Protein AF-A0AAU8P0W8-F1 (afdb_monomer_lite)

Organism: Edwardsiella piscicida (NCBI:txid1263550)

Secondary structure (DSSP, 8-state):
-PPP----EEEEE-SSEEEEESSSEEEEEGGG------SS------------------------------------

InterPro domains:
  IPR005001 RNA-binding protein Hfq [PF17209] (1-43)
  IPR005001 RNA-binding protein Hfq [PTHR34772] (1-50)
  IPR010920 LSM domain superfamily [SSF50182] (1-43)
  IPR047575 Sm domain [PS52002] (1-42)

Foldseek 3Di:
DDDDDDDADFPDDDPFWTFGDDPHTDIDGPVNDDDDDDPDDDDDCPPPPDDDDDDDDDDDDDDDDDDDDDDDDDDD

Radius of gyration: 31.01 Å; chains: 1; bounding box: 76×47×70 Å

Sequence (76 aa):
MNGIKLQGQIESFDQFVILLKNTVSQMVYKHAISTVVPSRPVSHHSGNAGTGSAGSSYHHGGQAASQPTQGSDDAE

pLDDT: mean 78.6, std 20.84, range [41.91, 98.75]

Structure (mmCIF, N/CA/C/O backbone):
data_AF-A0AAU8P0W8-F1
#
_entry.id   AF-A0AAU8P0W8-F1
#
loop_
_atom_site.group_PDB
_atom_site.id
_atom_site.type_symbol
_atom_site.label_atom_id
_atom_site.label_alt_id
_atom_site.label_comp_id
_atom_site.label_asym_id
_atom_site.label_entity_id
_atom_site.label_seq_id
_atom_site.pdbx_PDB_ins_code
_atom_site.Cartn_x
_atom_site.Cartn_y
_atom_site.Cartn_z
_atom_site.occupancy
_atom_site.B_iso_or_equiv
_atom_site.auth_seq_id
_atom_site.auth_comp_id
_atom_site.auth_asym_id
_atom_site.auth_atom_id
_atom_site.pdbx_PDB_model_num
ATOM 1 N N . MET A 1 1 ? 14.813 -16.640 -3.630 1.00 47.50 1 MET A N 1
ATOM 2 C CA . MET A 1 1 ? 14.117 -15.935 -2.532 1.00 47.50 1 MET A CA 1
ATOM 3 C C . MET A 1 1 ? 12.640 -16.262 -2.662 1.00 47.50 1 MET A C 1
ATOM 5 O O . MET A 1 1 ? 12.103 -16.076 -3.746 1.00 47.50 1 MET A O 1
ATOM 9 N N . ASN A 1 2 ? 12.007 -16.800 -1.621 1.00 61.28 2 ASN A N 1
ATOM 10 C CA . ASN A 1 2 ? 10.578 -17.111 -1.665 1.00 61.28 2 ASN A CA 1
ATOM 11 C C . ASN A 1 2 ? 9.803 -15.834 -1.317 1.00 61.28 2 ASN A C 1
ATOM 13 O O . ASN A 1 2 ? 10.032 -15.253 -0.259 1.00 61.28 2 ASN A O 1
ATOM 17 N N . GLY A 1 3 ? 8.955 -15.358 -2.228 1.00 84.75 3 GLY A N 1
ATOM 18 C CA . GLY A 1 3 ? 8.160 -14.149 -2.016 1.00 84.75 3 GLY A CA 1
ATOM 19 C C . GLY A 1 3 ? 6.927 -14.419 -1.154 1.00 84.75 3 GLY A C 1
ATOM 20 O O . GLY A 1 3 ? 6.286 -15.458 -1.294 1.00 84.75 3 GLY A O 1
ATOM 21 N N . ILE A 1 4 ? 6.573 -13.467 -0.289 1.00 95.06 4 ILE A N 1
ATOM 22 C CA . ILE A 1 4 ? 5.286 -13.438 0.419 1.00 95.06 4 ILE A CA 1
ATOM 23 C C . ILE A 1 4 ? 4.344 -12.530 -0.372 1.00 95.06 4 ILE A C 1
ATOM 25 O O . ILE A 1 4 ? 4.725 -11.426 -0.761 1.00 95.06 4 ILE A O 1
ATOM 29 N N . LYS A 1 5 ? 3.106 -12.974 -0.607 1.00 94.94 5 LYS A N 1
ATOM 30 C CA . LYS A 1 5 ? 2.076 -12.127 -1.215 1.00 94.94 5 LYS A CA 1
ATOM 31 C C . LYS A 1 5 ? 1.327 -11.374 -0.125 1.00 94.94 5 LYS A C 1
ATOM 33 O O . LYS A 1 5 ? 0.607 -11.978 0.664 1.00 94.94 5 LYS A O 1
ATOM 38 N N . LEU A 1 6 ? 1.459 -10.053 -0.123 1.00 96.94 6 LEU A N 1
ATOM 39 C CA . LEU A 1 6 ? 0.621 -9.176 0.686 1.00 96.94 6 LEU A CA 1
ATOM 40 C C . LEU A 1 6 ? -0.620 -8.774 -0.118 1.00 96.94 6 LEU A C 1
ATOM 42 O O . LEU A 1 6 ? -0.546 -8.548 -1.327 1.00 96.94 6 LEU A O 1
ATOM 46 N N . GLN A 1 7 ? -1.768 -8.702 0.550 1.00 97.44 7 GLN A N 1
ATOM 47 C CA . GLN A 1 7 ? -3.030 -8.254 -0.035 1.00 97.44 7 GLN A CA 1
ATOM 48 C C . GLN A 1 7 ? -3.654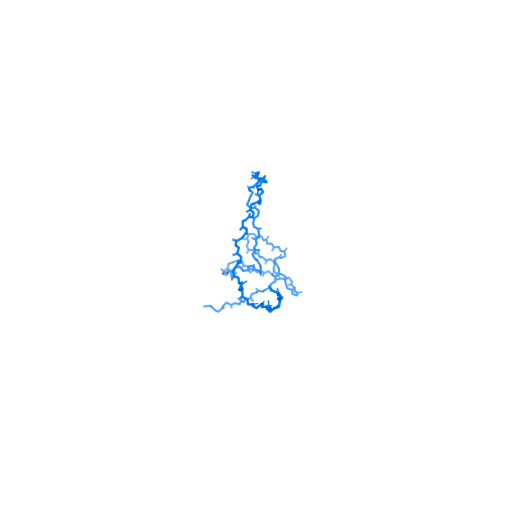 -7.190 0.860 1.00 97.44 7 GLN A C 1
ATOM 50 O O . GLN A 1 7 ? -3.577 -7.276 2.084 1.00 97.44 7 GLN A O 1
ATOM 55 N N . GLY A 1 8 ? -4.262 -6.187 0.238 1.00 97.56 8 GLY A N 1
ATOM 56 C CA . GLY A 1 8 ? -4.890 -5.072 0.928 1.00 97.56 8 GLY A CA 1
ATOM 57 C C . GLY A 1 8 ? -5.139 -3.905 -0.017 1.00 97.56 8 GLY A C 1
ATOM 58 O O . GLY A 1 8 ? -4.881 -3.996 -1.220 1.00 97.56 8 GLY A O 1
ATOM 59 N N . GLN A 1 9 ? -5.633 -2.809 0.541 1.00 98.31 9 GLN A N 1
ATOM 60 C CA . GLN A 1 9 ? -5.770 -1.529 -0.145 1.00 98.31 9 GLN A CA 1
ATOM 61 C C . GLN A 1 9 ? -4.622 -0.605 0.255 1.00 98.31 9 GLN A C 1
ATOM 63 O O . GLN A 1 9 ? -4.174 -0.624 1.401 1.00 98.31 9 GLN A O 1
ATOM 68 N N . ILE A 1 10 ? -4.142 0.201 -0.688 1.00 98.19 10 ILE A N 1
ATOM 69 C CA . ILE A 1 10 ? -3.175 1.256 -0.381 1.00 98.19 10 ILE A CA 1
ATOM 70 C C . ILE A 1 10 ? -3.927 2.351 0.375 1.00 98.19 10 ILE A C 1
ATOM 72 O O . ILE A 1 10 ? -4.823 2.976 -0.184 1.00 98.19 10 ILE A O 1
ATOM 76 N N . GLU A 1 11 ? -3.576 2.553 1.641 1.00 98.56 11 GLU A N 1
ATOM 77 C CA . GLU A 1 11 ? -4.137 3.615 2.479 1.00 98.56 11 GLU A CA 1
ATOM 78 C C . GLU A 1 11 ? -3.402 4.939 2.240 1.00 98.56 11 GLU A C 1
ATOM 80 O O . GLU A 1 11 ? -4.032 5.980 2.076 1.00 98.56 11 GLU A O 1
ATOM 85 N N . SER A 1 12 ? -2.070 4.894 2.153 1.00 98.62 12 SER A N 1
ATOM 86 C CA . SER A 1 12 ? -1.221 6.028 1.779 1.00 98.62 12 SER A CA 1
ATOM 87 C C . SER A 1 12 ? 0.142 5.552 1.266 1.00 98.62 12 SER A C 1
ATOM 89 O O . SER A 1 12 ? 0.483 4.368 1.349 1.00 98.62 12 SER A O 1
ATOM 91 N N . PHE A 1 13 ? 0.934 6.466 0.708 1.00 98.75 13 PHE A N 1
ATOM 92 C CA . PHE A 1 13 ? 2.308 6.196 0.294 1.00 98.75 13 PHE A CA 1
ATOM 93 C C . PHE A 1 13 ? 3.149 7.470 0.356 1.00 98.75 13 PHE A C 1
ATOM 95 O O . PHE A 1 13 ? 2.629 8.574 0.199 1.00 98.75 13 PHE A O 1
ATOM 102 N N . ASP A 1 14 ? 4.456 7.302 0.526 1.00 98.50 14 ASP A N 1
ATOM 103 C CA . ASP A 1 14 ? 5.445 8.357 0.305 1.00 98.50 14 ASP A CA 1
ATOM 104 C C . ASP A 1 14 ? 6.507 7.885 -0.706 1.00 98.50 14 ASP A C 1
ATOM 106 O O . ASP A 1 14 ? 6.266 6.965 -1.495 1.00 98.50 14 ASP A O 1
ATOM 110 N N . GLN A 1 15 ? 7.680 8.521 -0.736 1.00 98.56 15 GLN A N 1
ATOM 111 C CA . GLN A 1 15 ? 8.779 8.138 -1.620 1.00 98.56 15 GLN A CA 1
ATOM 112 C C . GLN A 1 15 ? 9.293 6.706 -1.365 1.00 98.56 15 GLN A C 1
ATOM 114 O O . GLN A 1 15 ? 9.586 6.000 -2.334 1.00 98.56 15 GLN A O 1
ATO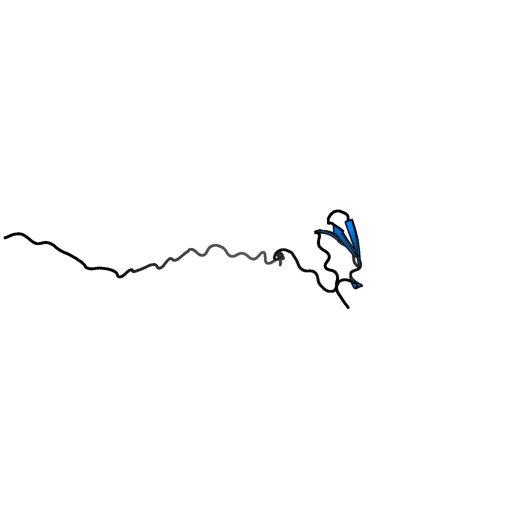M 119 N N . PHE A 1 16 ? 9.330 6.232 -0.117 1.00 98.44 16 PHE A N 1
ATOM 120 C CA . PHE A 1 16 ? 10.032 5.012 0.305 1.00 98.44 16 PHE A CA 1
ATOM 121 C C . PHE A 1 16 ? 9.116 3.894 0.814 1.00 98.44 16 PHE A C 1
ATOM 123 O O . PHE A 1 16 ? 9.480 2.716 0.710 1.00 98.44 16 PHE A O 1
ATOM 130 N N . VAL A 1 17 ? 7.940 4.237 1.340 1.00 98.62 17 VAL A N 1
ATOM 131 C CA . VAL A 1 17 ? 7.019 3.297 1.985 1.00 98.62 17 VAL A CA 1
ATOM 132 C C . VAL A 1 17 ? 5.597 3.392 1.438 1.00 98.62 17 VAL A C 1
ATOM 134 O O . VAL A 1 17 ? 5.199 4.367 0.796 1.00 98.62 17 VAL A O 1
ATOM 137 N N . ILE A 1 18 ? 4.832 2.330 1.680 1.00 98.75 18 ILE A N 1
ATOM 138 C CA . ILE A 1 18 ? 3.398 2.220 1.407 1.00 98.75 18 ILE A CA 1
ATOM 139 C C . ILE A 1 18 ? 2.717 1.766 2.700 1.00 98.75 18 ILE A C 1
ATOM 141 O O . ILE A 1 18 ? 3.155 0.784 3.301 1.00 98.75 18 ILE A O 1
ATOM 145 N N . LEU A 1 19 ? 1.639 2.435 3.111 1.00 98.62 19 LEU A N 1
ATOM 146 C CA . LEU A 1 19 ? 0.726 1.891 4.112 1.00 98.62 19 LEU A CA 1
ATOM 147 C C . LEU A 1 19 ? -0.297 0.996 3.414 1.00 98.62 19 LEU A C 1
ATOM 149 O O . LEU A 1 19 ? -1.117 1.459 2.619 1.00 98.62 19 LEU A O 1
ATOM 153 N N . LEU A 1 20 ? -0.223 -0.304 3.694 1.00 98.56 20 LEU A N 1
ATOM 154 C CA . LEU A 1 20 ? -1.129 -1.315 3.164 1.00 98.56 20 LEU A CA 1
ATOM 155 C C . LEU A 1 20 ? -2.133 -1.705 4.248 1.00 98.56 20 LEU A C 1
ATOM 157 O O . LEU A 1 20 ? -1.746 -2.171 5.318 1.00 98.56 20 LEU A O 1
ATOM 161 N N . LYS A 1 21 ? -3.423 -1.555 3.959 1.00 98.44 21 LYS A N 1
ATOM 162 C CA . LYS A 1 21 ? -4.510 -1.891 4.876 1.00 98.44 21 LYS A CA 1
ATOM 163 C C . LYS A 1 21 ? -5.189 -3.196 4.478 1.00 98.44 21 LYS A C 1
ATOM 165 O O . LYS A 1 21 ? -5.687 -3.330 3.360 1.00 98.44 21 LYS A O 1
ATOM 170 N N . ASN A 1 22 ? -5.238 -4.134 5.419 1.00 96.12 22 ASN A N 1
ATOM 171 C CA . ASN A 1 22 ? -6.157 -5.275 5.402 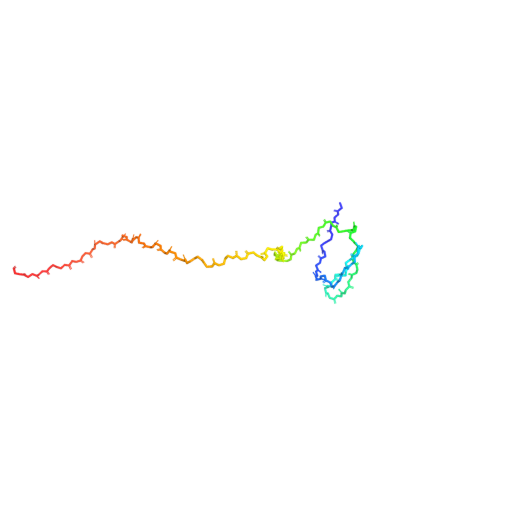1.00 96.12 22 ASN A CA 1
ATOM 172 C C . ASN A 1 22 ? -7.014 -5.208 6.682 1.00 96.12 22 ASN A C 1
ATOM 174 O O . ASN A 1 22 ? -7.765 -4.250 6.841 1.00 96.12 22 ASN A O 1
ATOM 178 N N . THR A 1 23 ? -6.844 -6.127 7.640 1.00 97.06 23 THR A N 1
ATOM 179 C CA . THR A 1 23 ? -7.457 -6.019 8.980 1.00 97.06 23 THR A CA 1
ATOM 180 C C . THR A 1 23 ? -6.852 -4.878 9.804 1.00 97.06 23 THR A C 1
ATOM 182 O O . THR A 1 23 ? -7.542 -4.239 10.590 1.00 97.06 23 THR A O 1
ATOM 185 N N . VAL A 1 24 ? -5.559 -4.615 9.605 1.00 96.88 24 VAL A N 1
ATOM 186 C CA . VAL A 1 24 ? -4.807 -3.509 10.209 1.00 96.88 24 VAL A CA 1
ATOM 187 C C . VAL A 1 24 ? -3.965 -2.818 9.138 1.00 96.88 24 VAL A C 1
ATOM 189 O O . VAL A 1 24 ? -3.766 -3.369 8.049 1.00 96.88 24 VAL A O 1
ATOM 192 N N . SER A 1 25 ? -3.468 -1.625 9.452 1.00 98.44 25 SER A N 1
ATOM 193 C CA . SER A 1 25 ? -2.546 -0.872 8.602 1.00 98.44 25 SER A CA 1
ATOM 194 C C . SER A 1 25 ? -1.104 -1.270 8.909 1.00 98.44 25 SER A C 1
ATOM 196 O O . SER A 1 25 ? -0.672 -1.216 10.059 1.00 98.44 25 SER A O 1
ATOM 198 N N . GLN A 1 26 ? -0.357 -1.672 7.882 1.00 98.06 26 GLN A N 1
ATOM 199 C CA . GLN A 1 26 ? 1.056 -2.041 7.989 1.00 98.06 26 GLN A CA 1
ATOM 200 C C . GLN A 1 26 ? 1.911 -1.218 7.027 1.00 98.06 26 GLN A C 1
ATOM 202 O O . GLN A 1 26 ? 1.509 -0.951 5.894 1.00 98.06 26 GLN A O 1
ATOM 207 N N . MET A 1 27 ? 3.111 -0.847 7.466 1.00 98.38 27 MET A N 1
ATOM 208 C CA . MET A 1 27 ? 4.093 -0.162 6.630 1.00 98.38 27 MET A CA 1
ATOM 209 C C . MET A 1 27 ? 4.923 -1.180 5.843 1.00 98.38 27 MET A C 1
ATOM 211 O O . MET A 1 27 ? 5.530 -2.077 6.425 1.00 98.38 27 MET A O 1
ATOM 215 N N . VAL A 1 28 ? 4.974 -1.022 4.522 1.00 98.06 28 VAL A N 1
ATOM 216 C CA . VAL A 1 28 ? 5.744 -1.874 3.608 1.00 98.06 28 VAL A CA 1
ATOM 217 C C . VAL A 1 28 ? 6.787 -1.024 2.887 1.00 98.06 28 VAL A C 1
ATOM 219 O O . VAL A 1 28 ? 6.453 -0.031 2.240 1.00 98.06 28 VAL A O 1
ATOM 222 N N . TYR A 1 29 ? 8.058 -1.417 2.972 1.00 98.31 29 TYR A N 1
ATOM 223 C CA . TYR A 1 29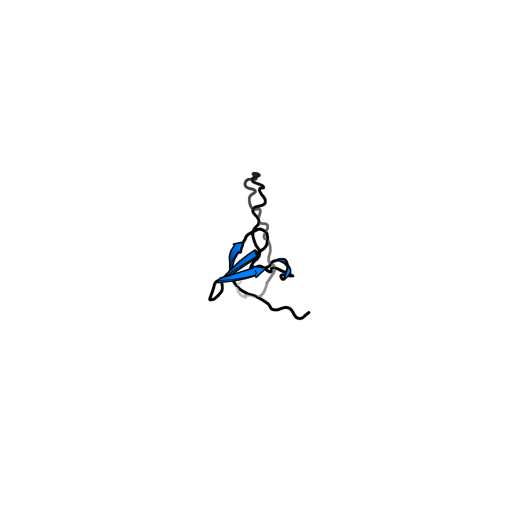 ? 9.151 -0.730 2.283 1.00 98.31 29 TYR A CA 1
ATOM 224 C C . TYR A 1 29 ? 9.233 -1.137 0.811 1.00 98.31 29 TYR A C 1
ATOM 226 O O . TYR A 1 29 ? 9.288 -2.324 0.489 1.00 98.31 29 TYR A O 1
ATOM 234 N N . LYS A 1 30 ? 9.337 -0.155 -0.092 1.00 98.19 30 LYS A N 1
ATOM 235 C CA . LYS A 1 30 ? 9.370 -0.402 -1.545 1.00 98.19 30 LYS A CA 1
ATOM 236 C C . LYS A 1 30 ? 10.566 -1.237 -2.005 1.00 98.19 30 LYS A C 1
ATOM 238 O O . LYS A 1 30 ? 10.423 -1.992 -2.956 1.00 98.19 30 LYS A O 1
ATOM 243 N N . HIS A 1 31 ? 11.711 -1.170 -1.318 1.00 97.69 31 HIS A N 1
ATOM 244 C CA . HIS A 1 31 ? 12.889 -1.977 -1.674 1.00 97.69 31 HIS A CA 1
ATOM 245 C C . HIS A 1 31 ? 12.659 -3.490 -1.510 1.00 97.69 31 HIS A C 1
ATOM 247 O O . HIS A 1 31 ? 13.389 -4.287 -2.090 1.00 97.69 31 HIS A O 1
ATOM 253 N N . ALA A 1 32 ? 11.659 -3.886 -0.717 1.00 96.62 32 ALA A N 1
ATOM 254 C CA . ALA A 1 32 ? 11.284 -5.278 -0.499 1.00 96.62 32 ALA A CA 1
ATOM 255 C C . ALA A 1 32 ? 10.131 -5.736 -1.415 1.00 96.62 32 ALA A C 1
ATOM 257 O O . ALA A 1 32 ? 9.710 -6.890 -1.343 1.00 96.62 32 ALA A O 1
ATOM 258 N N . ILE A 1 33 ? 9.601 -4.846 -2.263 1.00 96.88 33 ILE A N 1
ATOM 259 C CA . ILE A 1 33 ? 8.481 -5.128 -3.163 1.00 96.88 33 ILE A CA 1
ATOM 260 C C . ILE A 1 33 ? 9.027 -5.394 -4.566 1.00 96.88 33 ILE A C 1
ATOM 262 O O . ILE A 1 33 ? 9.661 -4.532 -5.166 1.00 96.88 33 ILE A O 1
ATOM 266 N N . SER A 1 34 ? 8.736 -6.573 -5.116 1.00 97.44 34 SER A N 1
ATOM 267 C CA . SER A 1 34 ? 9.097 -6.919 -6.496 1.00 97.44 34 SER A CA 1
ATOM 268 C C . SER A 1 34 ? 8.037 -6.496 -7.513 1.00 97.44 34 SER A C 1
ATOM 270 O O . SER A 1 34 ? 8.371 -6.055 -8.608 1.00 97.44 34 SER A O 1
ATOM 272 N N . THR A 1 35 ? 6.753 -6.634 -7.171 1.00 97.06 35 THR A N 1
ATOM 273 C CA . THR A 1 35 ? 5.632 -6.381 -8.089 1.00 97.06 35 THR A CA 1
ATOM 274 C C . THR A 1 35 ? 4.401 -5.874 -7.348 1.00 97.06 35 THR A C 1
ATOM 276 O O . THR A 1 35 ? 4.110 -6.342 -6.247 1.00 97.06 35 THR A O 1
ATOM 279 N N . VAL A 1 36 ? 3.621 -5.007 -7.994 1.00 97.12 36 VAL A N 1
ATOM 280 C CA . VAL A 1 36 ? 2.279 -4.604 -7.550 1.00 97.12 36 VAL A CA 1
ATOM 281 C C . VAL A 1 36 ? 1.276 -5.022 -8.621 1.00 97.12 36 VAL A C 1
ATOM 283 O O . VAL A 1 36 ? 1.449 -4.687 -9.789 1.00 97.12 36 VAL A O 1
ATOM 286 N N . VAL A 1 37 ? 0.234 -5.757 -8.229 1.00 97.44 37 VAL A N 1
ATOM 287 C CA . VAL A 1 37 ? -0.796 -6.262 -9.149 1.00 97.44 37 VAL A CA 1
ATOM 288 C C . VAL A 1 37 ? -2.163 -5.729 -8.713 1.00 97.44 37 VAL A C 1
ATOM 290 O O . VAL A 1 37 ? -2.657 -6.143 -7.661 1.00 97.44 37 VAL A O 1
ATOM 293 N N . PRO A 1 38 ? -2.786 -4.822 -9.486 1.00 97.44 38 PRO A N 1
ATOM 294 C CA . PRO A 1 38 ? -4.150 -4.375 -9.232 1.00 97.44 38 PRO A CA 1
ATOM 295 C C . PRO A 1 38 ? -5.153 -5.534 -9.304 1.00 97.44 38 PRO A C 1
ATOM 297 O O . PRO A 1 38 ? -5.014 -6.437 -10.125 1.00 97.44 38 PRO A O 1
ATOM 300 N N . SER A 1 39 ? -6.203 -5.497 -8.480 1.00 96.94 39 SER A N 1
ATOM 301 C CA . SER A 1 39 ? -7.279 -6.502 -8.527 1.00 96.94 39 SER A CA 1
ATOM 302 C C . SER A 1 39 ? -8.162 -6.378 -9.773 1.00 96.94 39 SER A C 1
ATOM 304 O O . SER A 1 39 ? -8.844 -7.331 -10.147 1.00 96.94 39 SER A O 1
ATOM 306 N N . ARG A 1 40 ? -8.162 -5.200 -10.404 1.00 95.19 40 ARG A N 1
ATOM 307 C CA . ARG A 1 40 ? -8.852 -4.877 -11.654 1.00 95.19 40 ARG A CA 1
ATOM 308 C C . ARG A 1 40 ? -7.984 -3.920 -12.476 1.00 95.19 40 ARG A C 1
ATOM 310 O O . ARG A 1 40 ? -7.208 -3.177 -11.872 1.00 95.19 40 ARG A O 1
ATOM 317 N N . PRO A 1 41 ? -8.122 -3.897 -13.814 1.00 94.50 41 PRO A N 1
ATOM 318 C CA . PRO A 1 41 ? -7.458 -2.900 -14.647 1.00 94.50 41 PRO A CA 1
ATOM 319 C C . PRO A 1 41 ? -7.730 -1.480 -14.141 1.00 94.50 41 PRO A C 1
ATOM 321 O O . PRO A 1 41 ? -8.870 -1.133 -13.829 1.00 94.50 41 PRO A O 1
ATOM 324 N N . VAL A 1 42 ? -6.677 -0.671 -14.043 1.00 92.38 42 VAL A N 1
ATOM 325 C CA . VAL A 1 42 ? -6.774 0.722 -13.597 1.00 92.38 42 VAL A CA 1
ATOM 326 C C . VAL A 1 42 ? -6.965 1.603 -14.826 1.00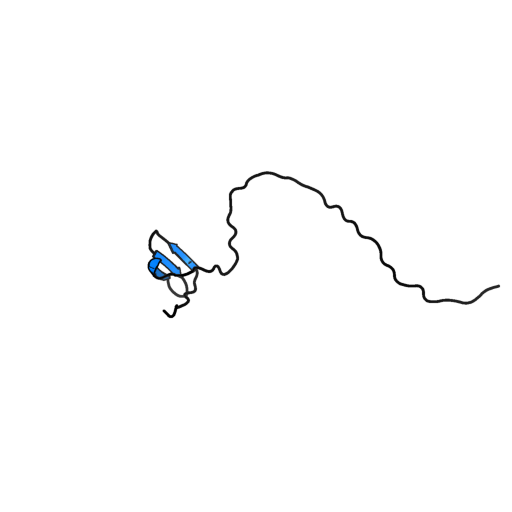 92.38 42 VAL A C 1
ATOM 328 O O . VAL A 1 42 ? -6.170 1.544 -15.762 1.00 92.38 42 VAL A O 1
ATOM 331 N N . SER A 1 43 ? -8.020 2.421 -14.830 1.00 92.19 43 SER A N 1
ATOM 332 C CA . SER A 1 43 ? -8.167 3.473 -15.835 1.00 92.19 43 SER A CA 1
ATOM 333 C C . SER A 1 43 ? -7.198 4.599 -15.503 1.00 92.19 43 SER A C 1
ATOM 335 O O . SER A 1 43 ? -7.318 5.254 -14.465 1.00 92.19 43 SER A O 1
ATOM 337 N N . HIS A 1 44 ? -6.227 4.817 -16.378 1.00 88.06 44 HIS A N 1
ATOM 338 C CA . HIS A 1 44 ? -5.388 5.997 -16.314 1.00 88.06 44 HIS A CA 1
ATOM 339 C C . HIS A 1 44 ? -6.078 7.087 -17.126 1.00 88.06 44 HIS A C 1
ATOM 341 O O . HIS A 1 44 ? -6.289 6.929 -18.327 1.00 88.06 44 HIS A O 1
ATOM 347 N N . HIS A 1 45 ? -6.430 8.194 -16.473 1.00 82.25 45 HIS A N 1
ATOM 348 C CA . HIS A 1 45 ? -6.868 9.408 -17.157 1.00 82.25 45 HIS A CA 1
ATOM 349 C C . HIS A 1 45 ? -5.654 10.037 -17.850 1.00 82.25 45 HIS A C 1
ATOM 351 O O . HIS A 1 45 ? -5.111 11.048 -17.412 1.00 82.25 45 HIS A O 1
ATOM 357 N N . SER A 1 46 ? -5.179 9.396 -18.912 1.00 71.31 46 SER A N 1
ATOM 358 C CA . SER A 1 46 ? -4.261 10.006 -19.859 1.00 71.31 46 SER A CA 1
ATOM 359 C C . SER A 1 46 ? -5.052 11.126 -20.519 1.00 71.31 46 SER A C 1
ATOM 361 O O . SER A 1 46 ? -5.995 10.851 -21.256 1.00 71.31 46 SER A O 1
ATOM 363 N N . GLY A 1 47 ? -4.759 12.375 -20.159 1.00 65.12 47 GLY A N 1
ATOM 364 C CA . GLY A 1 47 ? -5.511 13.553 -20.582 1.00 65.12 47 GLY A CA 1
ATOM 365 C C . GLY A 1 47 ? -5.518 13.753 -22.096 1.00 65.12 47 GLY A C 1
ATOM 366 O O . GLY A 1 47 ? -4.786 14.590 -22.607 1.00 65.12 47 GLY A O 1
ATOM 367 N N . ASN A 1 48 ? -6.391 13.036 -22.799 1.00 59.16 48 ASN A N 1
ATOM 368 C CA . ASN A 1 48 ? -6.867 13.400 -24.122 1.00 59.16 48 ASN A CA 1
ATOM 369 C C . ASN A 1 48 ? -8.318 13.871 -23.998 1.00 59.16 48 ASN A C 1
ATOM 371 O O . ASN A 1 48 ? -9.264 13.190 -24.391 1.00 59.16 48 ASN A O 1
ATOM 375 N N . ALA A 1 49 ? -8.488 15.050 -23.401 1.00 59.28 49 ALA A N 1
ATOM 376 C CA . ALA A 1 49 ? -9.673 15.862 -23.624 1.00 59.28 49 ALA A CA 1
ATOM 377 C C . ALA A 1 49 ? -9.596 16.396 -25.066 1.00 59.28 49 ALA A C 1
ATOM 379 O O . ALA A 1 49 ? -9.099 17.490 -25.312 1.00 59.28 49 ALA A O 1
ATOM 380 N N . GLY A 1 50 ? -10.020 15.568 -26.021 1.00 52.88 50 GLY A N 1
ATOM 381 C CA . GLY A 1 50 ? -9.998 15.847 -27.453 1.00 52.88 50 GLY A CA 1
ATOM 382 C C . GLY A 1 50 ? -11.223 15.243 -28.133 1.00 52.88 50 GLY A C 1
ATOM 383 O O . GLY A 1 50 ? -11.157 14.160 -28.697 1.00 52.88 50 GLY A O 1
ATOM 384 N N . THR A 1 51 ? -12.351 15.930 -27.974 1.00 57.09 51 THR A N 1
ATOM 385 C CA . THR A 1 51 ? -13.416 16.177 -28.960 1.00 57.09 51 THR A CA 1
ATOM 386 C C . THR A 1 51 ? -13.544 15.224 -30.162 1.00 57.09 51 THR A C 1
ATOM 388 O O . THR A 1 51 ? -12.708 15.214 -31.059 1.00 57.09 51 THR A O 1
ATOM 391 N N . GLY A 1 52 ? -14.693 14.549 -30.252 1.00 52.25 52 GLY A N 1
ATOM 392 C CA . GLY A 1 52 ? -15.184 13.852 -31.450 1.00 52.25 52 GLY A CA 1
ATOM 393 C C . GLY A 1 52 ? -16.362 12.947 -31.083 1.00 52.25 52 GLY A C 1
ATOM 394 O O . GLY A 1 52 ? -16.192 11.758 -30.869 1.00 52.25 52 GLY A O 1
ATOM 395 N N . SER A 1 53 ? -17.505 13.501 -30.679 1.00 53.75 53 SER A N 1
ATOM 396 C CA . SER A 1 53 ? -18.611 13.871 -31.575 1.00 53.75 53 SER A CA 1
ATOM 397 C C . SER A 1 53 ? -19.051 12.728 -32.501 1.00 53.75 53 SER A C 1
ATOM 399 O O . SER A 1 53 ? -18.396 12.431 -33.493 1.00 53.75 53 SER A O 1
ATOM 401 N N . ALA A 1 54 ? -20.167 12.108 -32.109 1.00 59.53 54 ALA A N 1
ATOM 402 C CA . ALA A 1 54 ? -21.211 11.498 -32.931 1.00 59.53 54 ALA A CA 1
ATOM 403 C C . ALA A 1 54 ? -20.837 11.017 -34.349 1.00 59.53 54 ALA A C 1
ATOM 405 O O . ALA A 1 54 ? -20.744 11.802 -35.288 1.00 59.53 54 ALA A O 1
ATOM 406 N N . GLY A 1 55 ? -20.797 9.695 -34.524 1.00 49.59 55 GLY A N 1
ATOM 407 C CA . GLY A 1 55 ? -20.919 9.043 -35.826 1.00 49.59 55 GLY A CA 1
ATOM 408 C C . GLY A 1 55 ? -21.912 7.893 -35.728 1.00 49.59 55 GLY A C 1
ATOM 409 O O . GLY A 1 55 ? -21.581 6.838 -35.195 1.00 49.59 55 GLY A O 1
ATOM 410 N N . SER A 1 56 ? -23.140 8.137 -36.185 1.00 53.50 56 SER A N 1
ATOM 411 C CA . SER A 1 56 ? -24.255 7.191 -36.214 1.00 53.50 56 SER A CA 1
ATOM 412 C C . SER A 1 56 ? -23.917 5.840 -36.848 1.00 53.50 56 SER A C 1
ATOM 414 O O . SER A 1 56 ? -23.348 5.745 -37.932 1.00 53.50 56 SER A O 1
ATOM 416 N N . SER A 1 57 ? -24.399 4.818 -36.153 1.00 61.31 57 SER A N 1
ATOM 417 C CA . SER A 1 57 ? -24.906 3.529 -36.616 1.00 61.31 57 SER A CA 1
ATOM 418 C C . SER A 1 57 ? -25.334 3.448 -38.091 1.00 61.31 57 SER A C 1
ATOM 420 O O . SER A 1 57 ? -26.322 4.058 -38.494 1.00 61.31 57 SER A O 1
ATOM 422 N N . TYR A 1 58 ? -24.696 2.543 -38.842 1.00 49.31 58 TYR A N 1
ATOM 423 C CA . TYR A 1 58 ? -25.302 1.889 -40.005 1.00 49.31 58 TYR A CA 1
ATOM 424 C C . TYR A 1 58 ? -25.300 0.371 -39.797 1.00 49.31 58 TYR A C 1
ATOM 426 O O . TYR A 1 58 ? -24.266 -0.292 -39.827 1.00 49.31 58 TYR A O 1
ATOM 434 N N . HIS A 1 59 ? -26.499 -0.150 -39.541 1.00 53.38 59 HIS A N 1
ATOM 435 C CA . HIS A 1 59 ? -26.851 -1.565 -39.562 1.00 53.38 59 HIS A CA 1
ATOM 436 C C . HIS A 1 59 ? -26.892 -2.066 -41.013 1.00 53.38 59 HIS A C 1
ATOM 438 O O . HIS A 1 59 ? -27.552 -1.450 -41.848 1.00 53.38 59 HIS A O 1
ATOM 444 N N . HIS A 1 60 ? -26.299 -3.227 -41.295 1.00 41.91 60 HIS A N 1
ATOM 445 C CA . HIS A 1 60 ? -26.664 -4.010 -42.476 1.00 41.91 60 HIS A CA 1
ATOM 446 C C . HIS A 1 60 ? -26.931 -5.457 -42.062 1.00 41.91 60 HIS A C 1
ATOM 448 O O . HIS A 1 60 ? -26.013 -6.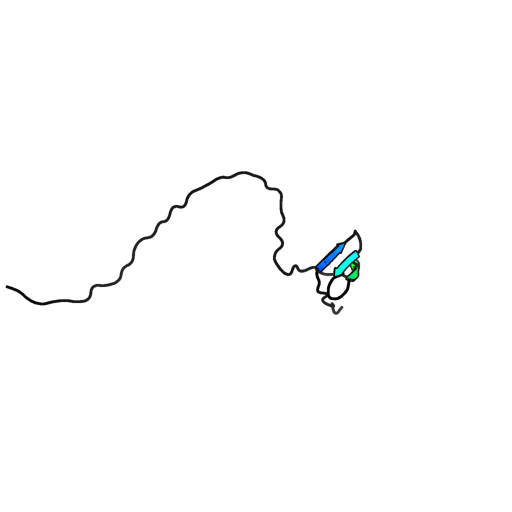236 -41.819 1.00 41.91 60 HIS A O 1
ATOM 454 N N . GLY A 1 61 ? -28.218 -5.770 -41.913 1.00 51.19 61 GLY A N 1
ATOM 455 C CA . GLY A 1 61 ? -28.736 -7.119 -41.745 1.00 51.19 61 GLY A CA 1
ATOM 456 C C . GLY A 1 61 ? -29.486 -7.556 -43.001 1.00 51.19 61 GLY A C 1
ATOM 457 O O . GLY A 1 61 ? -30.220 -6.768 -43.593 1.00 51.19 61 GLY A O 1
ATOM 458 N N . GLY A 1 62 ? -29.316 -8.825 -43.363 1.00 46.59 62 GLY A N 1
ATOM 459 C CA . GLY A 1 62 ? -30.082 -9.525 -44.393 1.00 46.59 62 GLY A CA 1
ATOM 460 C C . GLY A 1 62 ? -29.225 -10.613 -45.050 1.00 46.59 62 GLY A C 1
ATOM 461 O O . GLY A 1 62 ? -28.081 -10.348 -45.378 1.00 46.59 62 GLY A O 1
ATOM 462 N N . GLN A 1 63 ? -29.656 -11.856 -45.254 1.00 52.75 63 GLN A N 1
ATOM 463 C CA . GLN A 1 63 ? -30.986 -12.453 -45.177 1.00 52.75 63 GLN A CA 1
ATOM 464 C C . GLN A 1 63 ? -30.863 -13.967 -44.944 1.00 52.75 63 GLN A C 1
ATOM 466 O O . GLN A 1 63 ? -29.882 -14.604 -45.321 1.00 52.75 63 GLN A O 1
ATOM 471 N N . ALA A 1 64 ? -31.896 -14.504 -44.299 1.00 57.53 64 ALA A N 1
ATOM 472 C CA . ALA A 1 64 ? -32.115 -15.907 -44.002 1.00 57.53 64 ALA A CA 1
ATOM 473 C C . ALA A 1 64 ? -32.450 -16.728 -45.258 1.00 57.53 64 ALA A C 1
ATOM 475 O O . ALA A 1 64 ? -33.131 -16.241 -46.157 1.00 57.53 64 ALA A O 1
ATOM 476 N N . ALA A 1 65 ? -32.054 -18.001 -45.265 1.00 55.78 65 ALA A N 1
ATOM 477 C CA . ALA A 1 65 ? -32.565 -18.997 -46.198 1.00 55.78 65 ALA A CA 1
ATOM 478 C C . ALA A 1 65 ? -32.903 -20.286 -45.440 1.00 55.78 65 ALA A C 1
ATOM 480 O O . ALA A 1 65 ? -32.023 -21.078 -45.109 1.00 55.78 65 ALA A O 1
ATOM 481 N N . SER A 1 66 ? -34.191 -20.500 -45.174 1.00 58.12 66 SER A N 1
ATOM 482 C CA . SER A 1 66 ? -34.722 -21.824 -44.858 1.00 58.12 66 SER A CA 1
ATOM 483 C C . SER A 1 66 ? -36.198 -21.935 -45.237 1.00 58.12 66 SER A C 1
ATOM 485 O O . SER A 1 66 ? -36.990 -21.085 -44.841 1.00 58.12 66 SER A O 1
ATOM 487 N N . GLN A 1 67 ? -36.499 -23.065 -45.887 1.00 54.16 67 GLN A N 1
ATOM 488 C CA . GLN A 1 67 ? -37.786 -23.709 -46.199 1.00 54.16 67 GLN A CA 1
ATOM 489 C C . GLN A 1 67 ? -38.343 -23.509 -47.612 1.00 54.16 67 GLN A C 1
ATOM 491 O O . GLN A 1 67 ? -38.545 -22.396 -48.088 1.00 54.16 67 GLN A O 1
ATOM 496 N N . PRO A 1 68 ? -38.643 -24.645 -48.260 1.00 53.06 68 PRO A N 1
ATOM 497 C CA . PRO A 1 68 ? -40.043 -24.921 -48.554 1.00 53.06 68 PRO A CA 1
ATOM 498 C C . PRO A 1 68 ? -40.419 -26.365 -48.191 1.00 53.06 68 PRO A C 1
ATOM 500 O O . PRO A 1 68 ? -39.825 -27.312 -48.701 1.00 53.06 68 PRO A O 1
ATOM 503 N N . THR A 1 69 ? -41.446 -26.549 -47.360 1.00 57.44 69 THR A N 1
ATOM 504 C CA . THR A 1 69 ? -42.164 -27.830 -47.276 1.00 57.44 69 THR A CA 1
ATOM 505 C C . THR A 1 69 ? -43.658 -27.609 -47.102 1.00 57.44 69 THR A C 1
ATOM 507 O O . THR A 1 69 ? -44.054 -26.978 -46.128 1.00 57.44 69 THR A O 1
ATOM 510 N N . GLN A 1 70 ? -44.410 -28.260 -48.004 1.00 51.56 70 GLN A N 1
ATOM 511 C CA . GLN A 1 70 ? -45.812 -28.706 -47.905 1.00 51.56 70 GLN A CA 1
ATOM 512 C C . GLN A 1 70 ? -46.871 -27.591 -47.846 1.00 51.56 70 GLN A C 1
ATOM 514 O O . GLN A 1 70 ? -46.722 -26.620 -47.126 1.00 51.56 70 GLN A O 1
ATOM 519 N N . GLY A 1 71 ? -47.988 -27.642 -48.565 1.00 54.69 71 GLY A N 1
ATOM 520 C CA . GLY A 1 71 ? -48.679 -28.715 -49.282 1.00 54.69 71 GLY A CA 1
ATOM 521 C C . GLY A 1 71 ? -50.187 -28.420 -49.209 1.00 54.69 71 GLY A C 1
ATOM 522 O O . GLY A 1 71 ? -50.589 -27.728 -48.281 1.00 54.69 71 GLY A O 1
ATOM 523 N N . SER A 1 72 ? -50.957 -28.925 -50.180 1.00 59.66 72 SER A N 1
ATOM 524 C CA . SER A 1 72 ? -52.427 -29.151 -50.222 1.00 59.66 72 SER A CA 1
ATOM 525 C C . SER A 1 72 ? -52.876 -28.927 -51.674 1.00 59.66 72 SER A C 1
ATOM 527 O O . SER A 1 72 ? -52.643 -27.848 -52.214 1.00 59.66 72 SER A O 1
ATOM 529 N N . ASP A 1 73 ? -53.245 -29.957 -52.432 1.00 59.75 73 ASP A N 1
ATOM 530 C CA . ASP A 1 73 ? -54.581 -30.583 -52.460 1.00 59.75 73 ASP A CA 1
ATOM 531 C C . ASP A 1 73 ? -55.738 -29.586 -52.687 1.00 59.75 73 ASP A C 1
ATOM 533 O O . ASP A 1 73 ? -55.852 -28.578 -51.994 1.00 59.75 73 ASP A O 1
ATOM 537 N N . ASP A 1 74 ? -56.591 -29.965 -53.648 1.00 56.22 74 ASP A N 1
ATOM 538 C CA . ASP A 1 74 ? -57.983 -29.554 -53.891 1.00 56.22 74 ASP A CA 1
ATOM 539 C C . ASP A 1 74 ? -58.287 -28.194 -54.560 1.00 56.22 74 ASP A C 1
ATOM 541 O O . ASP A 1 74 ? -58.295 -27.145 -53.921 1.00 56.22 74 ASP A O 1
ATOM 545 N N . ALA A 1 75 ? -58.665 -28.228 -55.850 1.00 56.69 75 ALA A N 1
ATOM 546 C CA . ALA A 1 75 ? -60.051 -28.013 -56.322 1.00 56.69 75 ALA A CA 1
ATOM 547 C C . ALA A 1 75 ? -60.122 -27.532 -57.795 1.00 56.69 75 ALA A C 1
ATOM 549 O O . ALA A 1 75 ? -59.559 -26.496 -58.136 1.00 56.69 75 ALA A O 1
ATOM 550 N N . GLU A 1 76 ? -60.909 -28.286 -58.578 1.00 53.94 76 GLU A N 1
ATOM 551 C CA . GLU A 1 76 ? -61.476 -28.038 -59.929 1.00 53.94 76 GLU A CA 1
ATOM 552 C C . GLU A 1 76 ? -60.565 -28.025 -61.173 1.00 53.94 76 GLU A C 1
ATOM 554 O O . GLU A 1 76 ? -59.739 -27.106 -61.362 1.00 53.94 76 GLU A O 1
#